Protein AF-A0A2G9MEN9-F1 (afdb_monomer)

Foldseek 3Di:
DPPDDPPRDDQDDWDKDWDPDPPPPHPHTDIDTDDPVVPVVADPPDDFDWDDDVPDTHRD

pLDDT: mean 79.59, std 11.3, range [47.06, 93.0]

Mean predicted aligned error: 7.07 Å

Sequence (60 aa):
MSGPGEGKINLGKADVYLYLKGKSNARITHIDIELDKLNKIVKNGEATYVACKKGGFLLA

Secondary structure (DSSP, 8-state):
-----TT-------EEEEEPTTSTT-SS-EEEEE-GGGGGTSPTT----EEEETTEEEE-

Radius of gyration: 13.44 Å; Cα contacts (8 Å, |Δi|>4): 54; chains: 1; bounding box: 23×22×38 Å

Solvent-accessible surface area (backbone atoms only — not comparable to full-atom values): 4223 Å² total; per-residue (Å²): 129,84,73,74,53,94,92,50,79,86,90,74,89,60,52,75,44,81,45,49,52,79,43,95,83,29,89,55,67,48,73,51,76,51,48,83,71,48,68,80,73,54,57,91,92,64,84,84,68,62,50,81,46,98,95,52,73,40,81,114

Structure (mmCIF, N/CA/C/O backbone):
data_AF-A0A2G9MEN9-F1
#
_entry.id   AF-A0A2G9MEN9-F1
#
loop_
_atom_site.group_PDB
_atom_site.id
_atom_site.type_symbol
_atom_site.label_atom_id
_atom_site.label_alt_id
_atom_site.label_comp_id
_atom_site.label_asym_id
_atom_site.label_entity_id
_atom_site.label_seq_id
_atom_site.pdbx_PDB_ins_code
_atom_site.Cartn_x
_atom_site.Cartn_y
_atom_site.Cartn_z
_atom_site.occupancy
_atom_site.B_iso_or_equiv
_atom_site.auth_seq_id
_atom_site.auth_comp_id
_atom_site.auth_asym_id
_atom_site.auth_atom_id
_atom_site.pdbx_PDB_model_num
ATOM 1 N N . MET A 1 1 ? -1.333 -9.628 17.476 1.00 50.03 1 MET A N 1
ATOM 2 C CA . MET A 1 1 ? -1.391 -8.151 17.510 1.00 50.03 1 MET A CA 1
ATOM 3 C C . MET A 1 1 ? -2.388 -7.7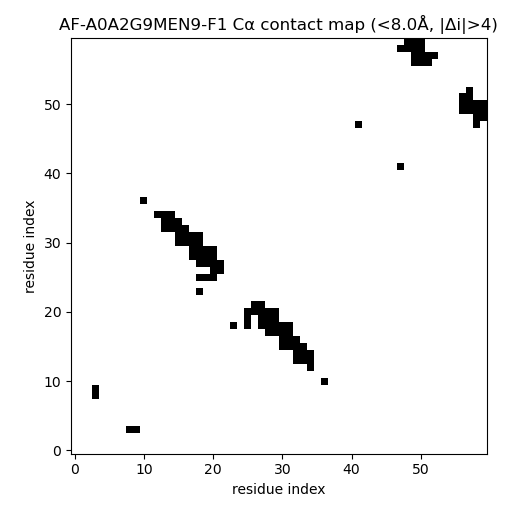61 18.580 1.00 50.03 1 MET A C 1
ATOM 5 O O . MET A 1 1 ? -3.492 -8.289 18.548 1.00 50.03 1 MET A O 1
ATOM 9 N N . SER A 1 2 ? -1.992 -6.912 19.530 1.00 55.78 2 SER A N 1
ATOM 10 C CA . SER A 1 2 ? -2.922 -6.270 20.463 1.00 55.78 2 SER A CA 1
ATOM 11 C C . SER A 1 2 ? -4.041 -5.597 19.661 1.00 55.78 2 SER A C 1
ATOM 13 O O . SER A 1 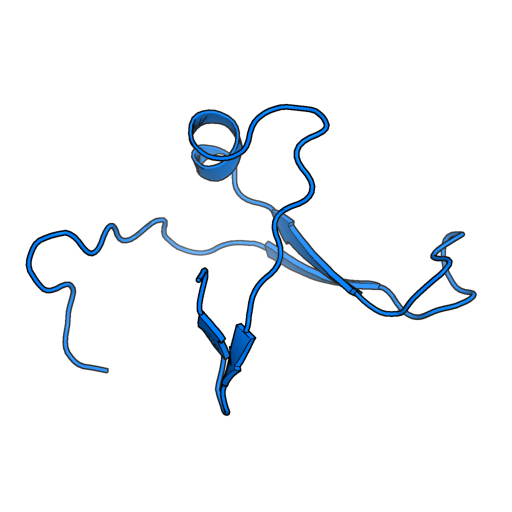2 ? -3.780 -5.022 18.596 1.00 55.78 2 SER A O 1
ATOM 15 N N . GLY A 1 3 ? -5.284 -5.767 20.117 1.00 55.69 3 GLY A N 1
ATOM 16 C CA . GLY A 1 3 ? -6.481 -5.247 19.456 1.00 55.69 3 GLY A CA 1
ATOM 17 C C . GLY A 1 3 ? -6.443 -3.726 19.248 1.00 55.69 3 GLY A C 1
ATOM 18 O O . GLY A 1 3 ? -5.457 -3.064 19.586 1.00 55.69 3 GLY A O 1
ATOM 19 N N . PRO A 1 4 ? -7.485 -3.141 18.643 1.00 64.88 4 PRO A N 1
ATOM 20 C CA . PRO A 1 4 ? -7.553 -1.696 18.492 1.00 64.88 4 PRO A CA 1
ATOM 21 C C . PRO A 1 4 ? -7.562 -1.024 19.875 1.00 64.88 4 PRO A C 1
ATOM 23 O O . PRO A 1 4 ? -8.508 -1.189 20.635 1.00 64.88 4 PRO A O 1
ATOM 26 N N . 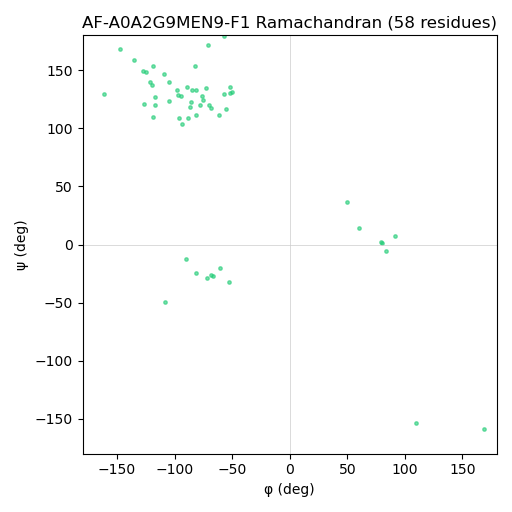GLY A 1 5 ? -6.477 -0.320 20.215 1.00 70.50 5 GLY A N 1
ATOM 27 C CA . GLY A 1 5 ? -6.467 0.641 21.319 1.00 70.50 5 GLY A CA 1
ATOM 28 C C . GLY A 1 5 ? -7.276 1.885 20.951 1.00 70.50 5 GLY A C 1
ATOM 29 O O . GLY A 1 5 ? -7.688 2.044 19.799 1.00 70.50 5 GLY A O 1
ATOM 30 N N . GLU A 1 6 ? -7.499 2.772 21.916 1.00 74.00 6 GLU A N 1
ATOM 31 C CA . GLU A 1 6 ? -8.182 4.047 21.682 1.00 74.00 6 GLU A CA 1
ATOM 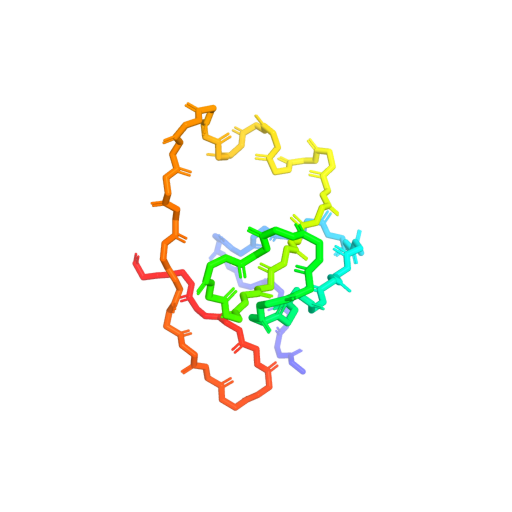32 C C . GLU A 1 6 ? -7.527 4.813 20.512 1.00 74.00 6 GLU A C 1
ATOM 34 O O . GLU A 1 6 ? -6.303 4.892 20.412 1.00 74.00 6 GLU A O 1
ATOM 39 N N . GLY A 1 7 ? -8.342 5.281 19.558 1.00 74.81 7 GLY A N 1
ATOM 40 C CA . GLY A 1 7 ? -7.879 5.937 18.326 1.00 74.81 7 GLY A CA 1
ATOM 41 C C . GLY A 1 7 ? -7.481 5.006 17.168 1.00 74.81 7 GLY A C 1
ATOM 42 O O . GLY A 1 7 ? -7.229 5.486 16.063 1.00 74.81 7 GLY A O 1
ATOM 43 N N . LYS A 1 8 ? -7.462 3.678 17.352 1.00 78.25 8 LYS A N 1
ATOM 44 C CA . LYS A 1 8 ? -7.131 2.725 16.279 1.00 78.25 8 LYS A CA 1
ATOM 45 C C . LYS A 1 8 ? -8.387 2.223 15.564 1.00 78.25 8 LYS A C 1
ATOM 47 O O . LYS A 1 8 ? -9.096 1.347 16.052 1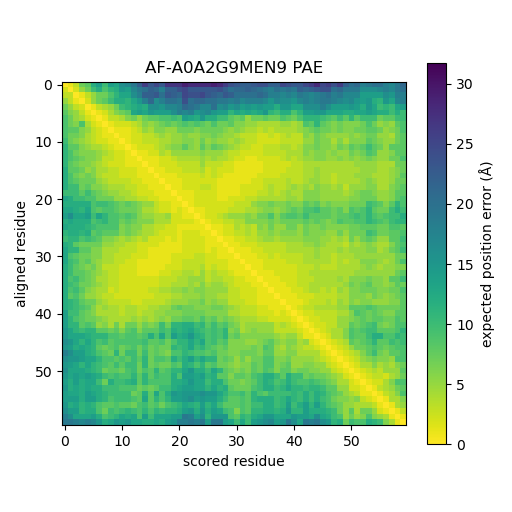.00 78.25 8 LYS A O 1
ATOM 52 N N . ILE A 1 9 ? -8.632 2.740 14.364 1.00 81.31 9 ILE A N 1
ATOM 53 C CA . ILE A 1 9 ? -9.795 2.368 13.549 1.00 81.31 9 ILE A CA 1
ATOM 54 C C . ILE A 1 9 ? -9.472 1.118 12.717 1.00 81.31 9 ILE A C 1
ATOM 56 O O . ILE A 1 9 ? -8.532 1.111 11.925 1.00 81.31 9 ILE A O 1
ATOM 6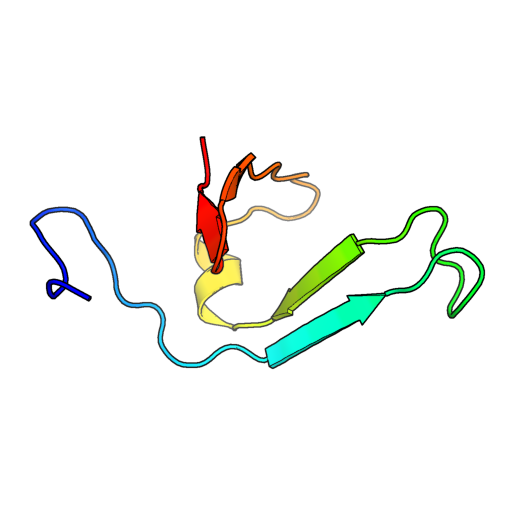0 N N . ASN A 1 10 ? -10.265 0.052 12.867 1.00 85.00 10 ASN A N 1
ATOM 61 C CA . ASN A 1 10 ? -10.186 -1.112 11.982 1.00 85.00 10 ASN A CA 1
ATOM 62 C C . ASN A 1 10 ? -10.955 -0.838 10.681 1.00 85.00 10 ASN A C 1
ATOM 64 O O . ASN A 1 10 ? -12.185 -0.748 10.674 1.00 85.00 10 ASN A O 1
ATOM 68 N N . LEU A 1 11 ? -10.227 -0.725 9.572 1.00 85.50 11 LEU A N 1
ATOM 69 C CA . LEU A 1 11 ? -10.816 -0.469 8.260 1.00 85.50 11 LEU A CA 1
ATOM 70 C C . LEU A 1 11 ? -11.366 -1.748 7.601 1.00 85.50 11 LEU A C 1
ATOM 72 O O . LEU A 1 11 ? -12.348 -1.665 6.862 1.00 85.50 11 LEU A O 1
ATOM 76 N N . GLY A 1 12 ? -10.853 -2.924 7.973 1.00 87.50 12 GLY A N 1
ATOM 77 C CA . GLY A 1 12 ? -11.266 -4.230 7.455 1.00 87.50 12 GLY A CA 1
ATOM 78 C C . GLY A 1 12 ? -10.209 -4.874 6.557 1.00 87.50 12 GLY A C 1
ATOM 79 O O . GLY A 1 12 ? -9.015 -4.624 6.713 1.00 87.50 12 GLY A O 1
ATOM 80 N N . LYS A 1 13 ? -10.658 -5.739 5.640 1.00 89.44 13 LYS A N 1
ATOM 81 C CA . LYS A 1 13 ? -9.812 -6.321 4.589 1.00 89.44 13 LYS A CA 1
ATOM 82 C C . LYS A 1 13 ? -9.755 -5.347 3.415 1.00 89.44 13 LYS A C 1
ATOM 84 O O . LYS A 1 13 ? -10.800 -4.849 3.014 1.00 89.44 13 LYS A O 1
ATOM 89 N N . ALA A 1 14 ? -8.557 -5.097 2.912 1.00 91.00 14 ALA A N 1
ATOM 90 C CA . ALA A 1 14 ? -8.304 -4.295 1.724 1.00 91.00 14 ALA A CA 1
ATOM 91 C C . ALA A 1 14 ? -7.621 -5.171 0.677 1.00 91.00 14 ALA A C 1
ATOM 93 O O . ALA A 1 14 ? -6.918 -6.123 1.044 1.00 91.00 14 ALA A O 1
ATOM 94 N N . ASP A 1 15 ? -7.798 -4.822 -0.590 1.00 93.00 15 ASP A N 1
ATOM 95 C CA . ASP A 1 15 ? -7.023 -5.420 -1.666 1.00 93.00 15 ASP A CA 1
ATOM 96 C C . ASP A 1 15 ? -5.665 -4.723 -1.731 1.00 93.00 15 ASP A C 1
ATOM 98 O O . ASP A 1 15 ? -5.568 -3.500 -1.623 1.00 93.00 15 ASP A O 1
ATOM 102 N N . VAL A 1 16 ? -4.598 -5.516 -1.817 1.00 91.00 16 VAL A N 1
ATOM 103 C CA . VAL A 1 16 ? -3.224 -5.017 -1.743 1.00 91.00 16 VAL A CA 1
ATOM 104 C C . VAL A 1 16 ? -2.452 -5.504 -2.955 1.00 91.00 16 VAL A C 1
ATOM 106 O O . VAL A 1 16 ? -2.287 -6.711 -3.149 1.00 91.00 16 VAL A O 1
ATOM 109 N N . TYR A 1 17 ? -1.936 -4.562 -3.737 1.00 90.88 17 TYR A N 1
ATOM 110 C CA . TYR A 1 17 ? -1.231 -4.832 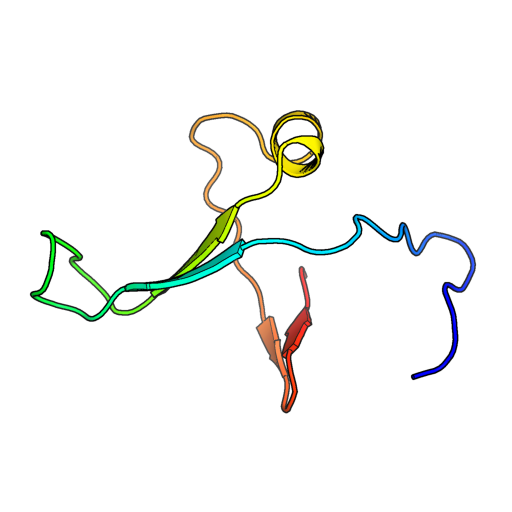-4.983 1.00 90.88 17 TYR A CA 1
ATOM 111 C C . TYR A 1 17 ? 0.200 -4.318 -4.919 1.00 90.88 17 TYR A C 1
ATOM 113 O O . TYR A 1 17 ? 0.452 -3.208 -4.464 1.00 90.88 17 TYR A O 1
ATOM 121 N N . LEU A 1 18 ? 1.148 -5.115 -5.412 1.00 89.88 18 LEU A N 1
ATOM 122 C CA . LEU A 1 18 ? 2.522 -4.672 -5.630 1.00 89.88 18 LEU A CA 1
ATOM 123 C C . LEU A 1 18 ? 2.687 -4.254 -7.091 1.00 89.88 18 LEU A C 1
ATOM 125 O O . LEU A 1 18 ? 2.746 -5.101 -7.985 1.00 89.88 18 LEU A O 1
ATOM 129 N N . TYR A 1 19 ? 2.830 -2.957 -7.325 1.00 89.75 19 TYR A N 1
ATOM 130 C CA . TYR A 1 19 ? 3.185 -2.423 -8.629 1.00 89.75 19 TYR A CA 1
ATOM 131 C C . TYR A 1 19 ? 4.698 -2.413 -8.777 1.00 89.75 19 TYR A C 1
ATOM 133 O O . TYR A 1 19 ? 5.409 -1.752 -8.025 1.00 89.75 19 TYR A O 1
ATOM 141 N N . LEU A 1 20 ? 5.205 -3.157 -9.757 1.00 91.00 20 LEU A N 1
ATOM 142 C CA . LEU A 1 20 ? 6.635 -3.250 -10.036 1.00 91.00 20 LEU A CA 1
ATOM 143 C C . LEU A 1 20 ? 7.065 -2.171 -11.027 1.00 91.00 20 LEU A C 1
ATOM 145 O O . LEU A 1 20 ? 6.436 -1.984 -12.070 1.00 91.00 20 LEU A O 1
ATOM 149 N N . LYS A 1 21 ? 8.192 -1.511 -10.741 1.00 89.75 21 LYS A N 1
ATOM 150 C CA . LYS A 1 21 ? 8.802 -0.535 -11.649 1.00 89.75 21 LYS A CA 1
ATOM 151 C C . LYS A 1 21 ? 8.951 -1.100 -13.067 1.00 89.75 21 LYS A C 1
ATOM 153 O O . LYS A 1 21 ? 9.487 -2.190 -13.260 1.00 89.75 21 LYS A O 1
ATOM 158 N N . GLY A 1 22 ? 8.524 -0.324 -14.062 1.00 91.25 22 GLY A N 1
ATOM 159 C CA . GLY A 1 22 ? 8.611 -0.687 -15.479 1.00 91.25 22 GLY A CA 1
ATOM 160 C C . GLY A 1 22 ? 7.520 -1.651 -15.957 1.00 91.25 22 GLY A C 1
ATOM 161 O O . GLY A 1 22 ? 7.522 -2.034 -17.126 1.00 91.25 22 GLY A O 1
ATOM 162 N N . LYS A 1 23 ? 6.578 -2.036 -15.090 1.00 90.50 23 LYS A N 1
ATOM 163 C CA . LYS A 1 23 ? 5.344 -2.745 -15.454 1.00 90.50 23 LYS A CA 1
ATOM 164 C C . LYS A 1 23 ? 4.156 -1.802 -15.291 1.00 90.50 23 LYS A C 1
ATOM 166 O O . LYS A 1 23 ? 4.192 -0.924 -14.439 1.00 90.50 23 LYS A O 1
ATOM 171 N N . SER A 1 24 ? 3.133 -1.950 -16.132 1.00 87.31 24 SER A N 1
ATOM 172 C CA . SER A 1 24 ? 1.896 -1.148 -16.065 1.00 87.31 24 SER A CA 1
ATOM 173 C C . SER A 1 24 ? 2.131 0.371 -15.969 1.00 87.31 24 SER A C 1
ATOM 175 O O . SER A 1 24 ? 1.418 1.068 -15.260 1.00 87.31 24 SER A O 1
ATOM 177 N N . ASN A 1 25 ? 3.162 0.889 -16.650 1.00 84.75 25 ASN A N 1
ATOM 178 C CA . ASN A 1 25 ? 3.598 2.295 -16.590 1.00 84.75 25 ASN A CA 1
ATOM 179 C C . ASN A 1 25 ? 4.036 2.811 -15.200 1.00 84.75 25 ASN A C 1
ATOM 181 O O . ASN A 1 25 ? 4.222 4.017 -15.019 1.00 84.75 25 ASN A O 1
ATOM 185 N N . ALA A 1 26 ? 4.276 1.926 -14.228 1.00 87.31 26 ALA A N 1
ATOM 186 C CA . ALA A 1 26 ? 4.763 2.304 -12.908 1.00 87.31 26 ALA A CA 1
ATOM 187 C C . ALA A 1 26 ? 6.209 2.823 -12.981 1.00 87.31 26 ALA A C 1
ATOM 189 O O . ALA A 1 26 ? 7.145 2.098 -13.338 1.00 87.31 26 ALA A O 1
ATOM 190 N N . ARG A 1 27 ? 6.413 4.093 -12.608 1.00 86.38 27 ARG A N 1
ATOM 191 C CA . ARG A 1 27 ? 7.745 4.734 -12.593 1.00 86.38 27 ARG A CA 1
ATOM 192 C C . ARG A 1 27 ? 8.637 4.226 -11.459 1.00 86.38 27 ARG A C 1
ATOM 194 O O . ARG A 1 27 ? 9.861 4.213 -11.592 1.00 86.38 27 ARG A O 1
ATOM 201 N N . ILE A 1 28 ? 8.025 3.803 -10.357 1.00 88.94 28 ILE A N 1
ATOM 202 C CA . ILE A 1 28 ? 8.676 3.248 -9.169 1.00 88.94 28 ILE A CA 1
ATOM 203 C C . ILE A 1 28 ? 7.917 2.008 -8.706 1.00 88.94 28 ILE A C 1
ATOM 205 O O . ILE A 1 28 ? 6.737 1.855 -9.018 1.00 88.94 28 ILE A O 1
ATOM 209 N N . THR A 1 29 ? 8.585 1.143 -7.948 1.00 87.94 29 THR A N 1
ATOM 210 C CA . THR A 1 29 ? 7.903 0.045 -7.265 1.00 87.94 29 THR A CA 1
ATOM 211 C C . THR A 1 29 ? 7.155 0.605 -6.059 1.00 87.94 29 THR A C 1
ATOM 213 O O . THR A 1 29 ? 7.773 1.267 -5.227 1.00 87.94 29 THR A O 1
ATOM 216 N N . HIS A 1 30 ? 5.852 0.365 -5.974 1.00 86.12 30 HIS A N 1
ATOM 217 C CA . HIS A 1 30 ? 4.984 0.864 -4.906 1.00 86.12 30 HIS A CA 1
ATOM 218 C C . HIS A 1 30 ? 3.862 -0.135 -4.618 1.00 86.12 30 HIS A C 1
ATOM 220 O O . HIS A 1 30 ? 3.697 -1.120 -5.340 1.00 86.12 30 HIS A O 1
ATOM 226 N N . ILE A 1 31 ? 3.146 0.084 -3.519 1.00 87.44 31 ILE A N 1
ATOM 227 C CA . ILE A 1 31 ? 2.042 -0.769 -3.091 1.00 87.44 31 ILE A CA 1
ATOM 228 C C . ILE A 1 31 ? 0.771 0.061 -3.105 1.00 87.44 31 ILE A C 1
ATOM 230 O O . ILE A 1 31 ? 0.730 1.103 -2.453 1.00 87.44 31 ILE A O 1
ATOM 234 N N . ASP A 1 32 ? -0.245 -0.449 -3.788 1.00 86.50 32 ASP A N 1
ATOM 235 C CA . ASP A 1 32 ? -1.587 0.119 -3.771 1.00 86.50 32 ASP A CA 1
ATOM 236 C C . ASP A 1 32 ? -2.439 -0.660 -2.774 1.00 86.50 32 ASP A C 1
ATOM 238 O O . ASP A 1 32 ? -2.416 -1.894 -2.741 1.00 86.50 32 ASP A O 1
ATOM 242 N N . ILE A 1 33 ? -3.157 0.076 -1.929 1.00 88.56 33 ILE A N 1
ATOM 243 C CA . ILE A 1 33 ? -4.108 -0.467 -0.961 1.00 88.56 33 ILE A CA 1
ATOM 244 C C . ILE A 1 33 ? -5.471 0.106 -1.322 1.00 88.56 33 ILE A C 1
ATOM 246 O O . ILE A 1 33 ? -5.717 1.297 -1.132 1.00 88.56 33 ILE A O 1
ATOM 250 N N . GLU A 1 34 ? -6.352 -0.744 -1.828 1.00 89.19 34 GLU A N 1
ATOM 251 C CA . GLU A 1 34 ? -7.671 -0.347 -2.306 1.00 89.19 34 GLU A CA 1
ATOM 252 C C . GLU A 1 34 ? -8.748 -0.766 -1.303 1.00 89.19 34 GLU A C 1
ATOM 254 O O . GLU A 1 34 ? -8.859 -1.930 -0.907 1.00 89.19 34 GLU A O 1
ATOM 259 N N . LEU A 1 35 ? -9.526 0.218 -0.843 1.00 91.19 35 LEU A N 1
ATOM 260 C CA . LEU A 1 35 ? -10.654 0.016 0.059 1.00 91.19 35 LEU A CA 1
ATOM 261 C C . LEU A 1 35 ? -11.587 1.231 0.026 1.00 91.19 35 LEU A C 1
ATOM 263 O O . LEU A 1 35 ? -11.147 2.345 0.301 1.00 91.19 35 LEU A O 1
ATOM 267 N N . ASP A 1 36 ? -12.892 1.020 -0.163 1.00 89.88 36 ASP A N 1
ATOM 268 C CA . ASP A 1 36 ? -13.894 2.102 -0.245 1.00 89.88 36 ASP A CA 1
ATOM 269 C C . ASP A 1 36 ? -13.861 3.083 0.936 1.00 89.88 36 ASP A C 1
ATOM 271 O O . ASP A 1 36 ? -14.135 4.276 0.792 1.00 89.88 36 ASP A O 1
ATOM 275 N N . LYS A 1 37 ? -13.514 2.601 2.135 1.00 88.12 37 LYS A N 1
ATOM 276 C CA . LYS A 1 37 ? -13.394 3.449 3.329 1.00 88.12 37 LYS A CA 1
ATOM 277 C C . LYS A 1 37 ? -12.222 4.430 3.252 1.00 88.12 37 LYS A C 1
ATOM 279 O O . LYS A 1 37 ? -12.306 5.478 3.890 1.00 88.12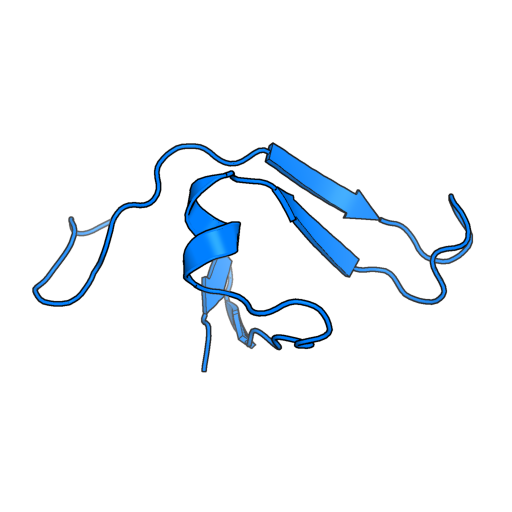 37 LYS A O 1
ATOM 284 N N . LEU A 1 38 ? -11.166 4.123 2.494 1.00 86.19 38 LEU A N 1
ATOM 285 C CA . LEU A 1 38 ? -10.021 5.019 2.313 1.00 86.19 38 LEU A CA 1
ATOM 286 C C . LEU A 1 38 ? -10.406 6.279 1.538 1.00 86.19 38 LEU A C 1
ATOM 288 O O . LEU A 1 38 ? -9.855 7.331 1.834 1.00 86.19 38 LEU A O 1
ATOM 292 N N . ASN A 1 39 ? -11.427 6.225 0.675 1.00 84.81 39 ASN A N 1
ATOM 293 C CA . ASN A 1 39 ? -11.931 7.394 -0.064 1.00 84.81 39 ASN A CA 1
ATOM 294 C C . ASN A 1 39 ? -12.448 8.519 0.851 1.00 84.81 39 ASN A C 1
ATOM 296 O O . ASN A 1 39 ? -12.580 9.663 0.425 1.00 84.81 39 ASN A O 1
ATOM 300 N N . LYS A 1 40 ? -12.778 8.203 2.111 1.00 84.81 40 LYS A N 1
ATOM 301 C CA . LYS A 1 40 ? -13.203 9.187 3.121 1.00 84.81 40 LYS A CA 1
ATOM 302 C C . LYS A 1 40 ? -12.036 9.759 3.929 1.00 84.81 40 LYS A C 1
ATOM 304 O O . LYS A 1 40 ? -12.240 10.707 4.680 1.00 84.81 40 LYS A O 1
ATOM 309 N N . ILE A 1 41 ? -10.860 9.142 3.830 1.00 83.94 41 ILE A N 1
ATOM 310 C CA . ILE A 1 41 ? -9.681 9.431 4.652 1.00 83.94 41 ILE A CA 1
ATOM 311 C C . ILE A 1 41 ? -8.621 10.135 3.803 1.00 83.94 41 ILE A C 1
ATOM 313 O O . ILE A 1 41 ? -8.120 11.179 4.207 1.00 83.94 41 ILE A O 1
ATOM 317 N N . VAL A 1 42 ? -8.314 9.578 2.631 1.00 83.00 42 VAL A N 1
ATOM 318 C CA . VAL A 1 42 ? -7.328 10.098 1.680 1.00 83.00 42 VAL A CA 1
ATOM 319 C C . VAL A 1 42 ? -8.051 10.960 0.655 1.00 83.00 42 VAL A C 1
ATOM 321 O O . VAL A 1 42 ? -9.037 10.523 0.056 1.00 83.00 42 VAL A O 1
ATOM 324 N N . LYS A 1 43 ? -7.590 12.195 0.451 1.00 80.94 43 LYS A N 1
ATOM 325 C CA . LYS A 1 43 ? -8.196 13.092 -0.540 1.00 80.94 43 LYS A CA 1
ATOM 326 C C . LYS A 1 43 ? -7.665 12.786 -1.938 1.00 80.94 43 LYS A C 1
ATOM 328 O O . LYS A 1 43 ? -6.534 12.342 -2.118 1.00 80.94 43 LYS A O 1
ATOM 333 N N . ASN A 1 44 ? -8.465 13.091 -2.957 1.00 77.56 44 ASN A N 1
ATOM 334 C CA . ASN A 1 44 ? -8.014 12.983 -4.344 1.00 77.56 44 ASN A CA 1
ATOM 335 C C . ASN A 1 44 ? -6.764 13.843 -4.583 1.00 77.56 44 ASN A C 1
ATOM 337 O O . ASN A 1 44 ? -6.753 15.033 -4.269 1.00 77.56 44 ASN A O 1
ATOM 341 N N . GLY A 1 45 ? -5.730 13.234 -5.168 1.00 73.19 45 GLY A N 1
ATOM 342 C CA . GLY A 1 45 ? -4.448 13.888 -5.447 1.00 73.19 45 GLY A CA 1
ATOM 343 C C . GLY A 1 45 ? -3.508 13.995 -4.243 1.00 73.19 45 GLY A C 1
ATOM 344 O O . GLY A 1 45 ? -2.410 14.530 -4.383 1.00 73.19 45 GLY A O 1
ATOM 345 N N . GLU A 1 46 ? -3.904 13.484 -3.076 1.00 78.12 46 GLU A N 1
ATOM 346 C CA . GLU A 1 46 ? -3.040 13.416 -1.905 1.00 78.12 46 GLU A CA 1
ATOM 347 C C . GLU A 1 46 ? -2.055 12.250 -2.047 1.00 78.12 46 GLU A C 1
ATOM 349 O O . GLU A 1 46 ? -2.445 11.091 -2.182 1.00 78.12 46 GLU A O 1
ATOM 354 N N . ALA A 1 47 ? -0.758 12.559 -2.028 1.00 71.69 47 ALA A N 1
ATOM 355 C CA . ALA A 1 47 ? 0.286 11.550 -1.931 1.00 71.69 47 ALA A CA 1
ATOM 356 C C . ALA A 1 47 ? 0.570 11.285 -0.451 1.00 71.69 47 ALA A C 1
ATOM 358 O O . ALA A 1 47 ? 1.146 12.131 0.236 1.00 71.69 47 ALA A O 1
ATOM 359 N N . THR A 1 48 ? 0.173 10.115 0.038 1.00 72.31 48 THR A N 1
ATOM 360 C CA . THR A 1 48 ? 0.435 9.711 1.418 1.00 72.31 48 THR A CA 1
ATOM 361 C C . THR A 1 48 ? 1.676 8.824 1.484 1.00 72.31 48 THR A C 1
ATOM 363 O O . THR A 1 48 ? 1.789 7.836 0.760 1.00 72.31 48 THR A O 1
ATOM 366 N N . TYR A 1 49 ? 2.613 9.169 2.366 1.00 70.44 49 TYR A N 1
ATOM 367 C CA . TYR A 1 49 ? 3.849 8.417 2.575 1.00 70.44 49 TYR A CA 1
ATOM 368 C C . TYR A 1 49 ? 3.765 7.634 3.882 1.00 70.44 49 TYR A C 1
ATOM 370 O O . TYR A 1 49 ? 3.269 8.131 4.890 1.00 70.44 49 TYR A O 1
ATOM 378 N N . VAL A 1 50 ? 4.265 6.400 3.868 1.00 73.88 50 VAL A N 1
ATOM 379 C CA . VAL A 1 50 ? 4.284 5.526 5.043 1.00 73.88 50 VAL A CA 1
ATOM 380 C C . VAL A 1 50 ? 5.706 5.105 5.374 1.00 73.88 50 VAL A C 1
ATOM 382 O O . VAL A 1 50 ? 6.499 4.779 4.489 1.00 73.88 50 VAL A O 1
ATOM 385 N N . ALA A 1 51 ? 6.027 5.071 6.662 1.00 69.75 51 ALA A N 1
ATOM 386 C CA . ALA A 1 51 ? 7.242 4.450 7.154 1.00 69.75 51 ALA A CA 1
ATOM 387 C C . ALA A 1 51 ? 7.080 2.922 7.137 1.00 69.75 51 ALA A C 1
ATOM 389 O O . ALA A 1 51 ? 6.126 2.360 7.684 1.00 69.75 51 ALA A O 1
ATOM 390 N N . CYS A 1 52 ? 8.032 2.227 6.519 1.00 68.19 52 CYS A N 1
ATOM 391 C CA . CYS A 1 52 ? 8.048 0.769 6.500 1.00 68.19 52 CYS A CA 1
ATOM 392 C C . CYS A 1 52 ? 8.440 0.204 7.871 1.00 68.19 52 CYS A C 1
ATOM 394 O O . CYS A 1 52 ? 9.436 0.615 8.469 1.00 68.19 52 CYS A O 1
ATOM 396 N N . LYS A 1 53 ? 7.707 -0.812 8.334 1.00 71.19 53 LYS A N 1
ATOM 397 C CA . LYS A 1 53 ? 8.086 -1.640 9.486 1.00 71.19 53 LYS A CA 1
ATOM 398 C C . LYS A 1 53 ? 8.032 -3.109 9.081 1.00 71.19 53 LYS A C 1
ATOM 400 O O . LYS A 1 53 ? 7.227 -3.516 8.252 1.00 71.19 53 LYS A O 1
ATOM 405 N N . LYS A 1 54 ? 8.875 -3.955 9.678 1.00 72.69 54 LYS A N 1
ATOM 406 C CA . LYS A 1 54 ? 8.785 -5.404 9.451 1.00 72.69 54 LYS A CA 1
ATOM 407 C C . LYS A 1 54 ? 7.363 -5.887 9.787 1.00 72.69 54 LYS A C 1
ATOM 409 O O . LYS A 1 54 ? 6.939 -5.778 10.935 1.00 72.69 54 LYS A O 1
ATOM 414 N N . GLY A 1 55 ? 6.650 -6.400 8.782 1.00 70.31 55 GLY A N 1
ATOM 415 C CA . GLY A 1 55 ? 5.271 -6.882 8.909 1.00 70.31 55 GLY A CA 1
ATOM 416 C C . GLY A 1 55 ? 4.164 -5.854 8.631 1.00 70.31 55 GLY A C 1
ATOM 417 O O . GLY A 1 55 ? 3.005 -6.183 8.867 1.00 70.31 55 GLY A O 1
ATOM 418 N N . GLY A 1 56 ? 4.471 -4.643 8.147 1.00 70.62 56 GLY A N 1
ATOM 419 C CA . GLY A 1 56 ? 3.442 -3.687 7.722 1.00 70.62 56 GLY A CA 1
ATOM 420 C C . GLY A 1 56 ? 3.952 -2.268 7.460 1.00 70.62 56 GLY A C 1
ATOM 421 O O . GLY A 1 56 ? 5.140 -2.030 7.251 1.00 70.62 56 G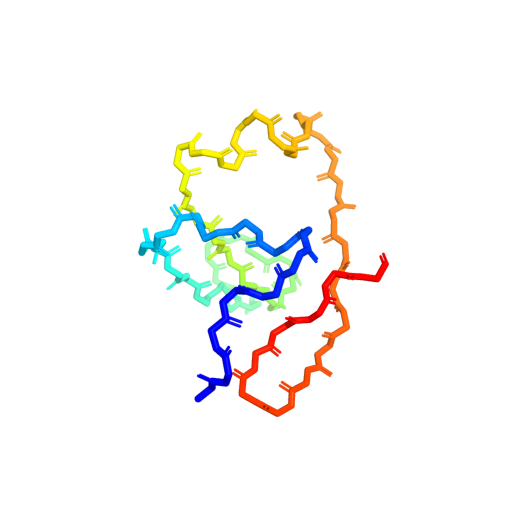LY A O 1
ATOM 422 N N . PHE A 1 57 ? 3.033 -1.310 7.510 1.00 74.38 57 PHE A N 1
ATOM 423 C CA . PHE A 1 57 ? 3.303 0.107 7.277 1.00 74.38 57 PHE A CA 1
ATOM 424 C C . PHE A 1 57 ? 2.821 0.938 8.469 1.00 74.38 57 PHE A C 1
ATOM 426 O O . PHE A 1 57 ? 1.851 0.568 9.135 1.00 74.38 57 PHE A O 1
ATOM 433 N N . LEU A 1 58 ? 3.502 2.047 8.742 1.00 63.53 58 LEU A N 1
ATOM 434 C CA . LEU A 1 58 ? 3.089 3.070 9.697 1.00 63.53 58 LEU A CA 1
ATOM 435 C C . LEU A 1 58 ? 2.872 4.376 8.923 1.00 63.53 58 LEU A C 1
ATOM 437 O O . LEU A 1 58 ? 3.805 4.879 8.306 1.00 63.53 58 LEU A O 1
ATOM 441 N N . LEU A 1 59 ? 1.658 4.918 8.955 1.00 56.22 59 LEU A N 1
ATOM 442 C CA . LEU A 1 59 ? 1.407 6.307 8.562 1.00 56.22 59 LEU A CA 1
ATOM 443 C C . LEU A 1 59 ? 2.024 7.209 9.638 1.00 56.22 59 LEU A C 1
ATOM 445 O O . LEU A 1 59 ? 1.686 7.043 10.812 1.00 56.22 59 LEU A O 1
ATOM 449 N N . ALA A 1 60 ? 2.971 8.062 9.246 1.00 47.06 60 ALA A N 1
ATOM 450 C CA . ALA A 1 60 ? 3.641 9.022 10.125 1.00 47.06 60 ALA A CA 1
ATOM 451 C C . ALA A 1 60 ? 3.059 10.421 9.920 1.00 47.06 60 ALA A C 1
ATOM 453 O O . ALA A 1 60 ? 2.741 10.742 8.753 1.00 47.06 60 ALA A O 1
#